Protein AF-A0A9D5NE82-F1 (afdb_monomer_lite)

Radius of gyration: 30.6 Å; chains: 1; bounding box: 39×44×105 Å

pLDDT: mean 85.73, std 15.44, range [47.25, 98.5]

Structure (mmCIF, N/CA/C/O backbone):
data_AF-A0A9D5NE82-F1
#
_entry.id   AF-A0A9D5NE82-F1
#
loop_
_atom_site.group_PDB
_atom_site.id
_atom_site.type_symbol
_atom_site.label_atom_id
_atom_site.label_alt_id
_atom_site.label_comp_id
_atom_site.label_asym_id
_atom_site.label_entity_id
_atom_site.label_seq_id
_atom_site.pdbx_PDB_ins_code
_atom_site.Cartn_x
_atom_site.Cartn_y
_atom_site.Cartn_z
_atom_site.occupancy
_atom_site.B_iso_or_equiv
_atom_site.auth_seq_id
_atom_site.auth_comp_id
_atom_site.auth_asym_id
_atom_site.auth_atom_id
_atom_site.pdbx_PDB_model_num
ATOM 1 N N . MET A 1 1 ? -6.119 -5.012 23.656 1.00 67.31 1 MET A N 1
ATOM 2 C CA . MET A 1 1 ? -5.524 -5.243 22.333 1.00 67.31 1 MET A CA 1
ATOM 3 C C . MET A 1 1 ? -5.619 -6.711 21.982 1.00 67.31 1 MET A C 1
ATOM 5 O O . MET A 1 1 ? -4.803 -7.514 22.430 1.00 67.31 1 MET A O 1
ATOM 9 N N . VAL A 1 2 ? -6.641 -7.055 21.209 1.00 80.75 2 VAL A N 1
ATOM 10 C CA . VAL A 1 2 ? -6.741 -8.359 20.543 1.00 80.75 2 VAL A CA 1
ATOM 11 C C . VAL A 1 2 ? -6.006 -8.246 19.205 1.00 80.75 2 VAL A C 1
ATOM 13 O O . VAL A 1 2 ? -6.242 -7.269 18.494 1.00 80.75 2 VAL A O 1
ATOM 16 N N . PRO A 1 3 ? -5.098 -9.174 18.853 1.00 87.19 3 PRO A N 1
ATOM 17 C CA . PRO A 1 3 ? -4.390 -9.108 17.580 1.00 87.19 3 PRO A CA 1
ATOM 18 C C . PRO A 1 3 ? -5.360 -9.279 16.408 1.00 87.19 3 PRO A C 1
ATOM 20 O O . PRO A 1 3 ? -6.293 -10.081 16.473 1.00 87.19 3 PRO A O 1
ATOM 23 N N . LEU A 1 4 ? -5.107 -8.545 15.326 1.00 93.12 4 LEU A N 1
ATOM 24 C CA . LEU A 1 4 ? -5.832 -8.724 14.074 1.00 93.12 4 LEU A CA 1
ATOM 25 C C . LEU A 1 4 ? -5.490 -10.090 13.471 1.00 93.12 4 LEU A C 1
ATOM 27 O O . LEU A 1 4 ? -4.335 -10.527 13.496 1.00 93.12 4 LEU A O 1
ATOM 31 N N . LEU A 1 5 ? -6.503 -10.771 12.943 1.00 95.38 5 LEU A N 1
ATOM 32 C CA . LEU A 1 5 ? -6.334 -12.062 12.292 1.00 95.38 5 LEU A CA 1
ATOM 33 C C . LEU A 1 5 ? -5.767 -11.868 10.887 1.00 95.38 5 LEU A C 1
ATOM 35 O O . LEU A 1 5 ? -6.078 -10.903 10.190 1.00 95.38 5 LEU A O 1
ATOM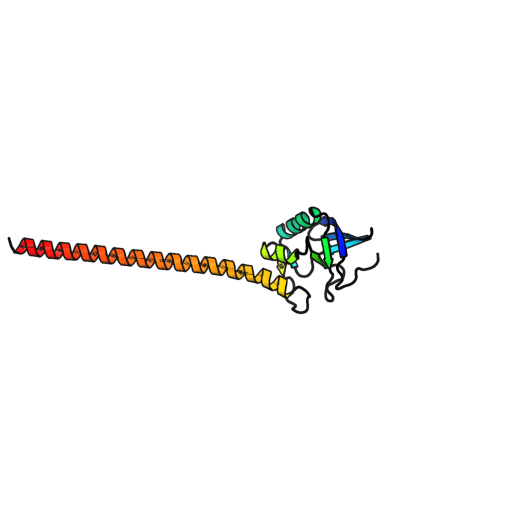 39 N N . LYS A 1 6 ? -4.943 -12.824 10.468 1.00 96.31 6 LYS A N 1
ATOM 40 C CA . LYS A 1 6 ? -4.400 -12.860 9.111 1.00 96.31 6 LYS A CA 1
ATOM 41 C C . LYS A 1 6 ? -5.483 -13.267 8.107 1.00 96.31 6 LYS A C 1
ATOM 43 O O . LYS A 1 6 ? -6.429 -13.963 8.478 1.00 96.31 6 LYS A O 1
ATOM 48 N N . ASN A 1 7 ? -5.345 -12.829 6.856 1.00 94.75 7 ASN A N 1
ATOM 49 C CA . ASN A 1 7 ? -6.306 -13.025 5.760 1.00 94.75 7 ASN A CA 1
ATOM 50 C C . ASN A 1 7 ? -7.742 -12.632 6.128 1.00 94.75 7 ASN A C 1
ATOM 52 O O . ASN A 1 7 ? -8.714 -13.278 5.742 1.00 94.75 7 ASN A O 1
ATOM 56 N N . THR A 1 8 ? -7.871 -11.593 6.945 1.00 96.50 8 THR A N 1
ATOM 57 C CA . THR A 1 8 ? -9.153 -11.013 7.323 1.00 96.50 8 THR A CA 1
ATOM 58 C C . THR A 1 8 ? -9.068 -9.519 7.074 1.00 96.50 8 THR A C 1
ATOM 60 O O . THR A 1 8 ? -8.107 -8.871 7.494 1.00 96.50 8 THR A O 1
ATOM 63 N N . LYS A 1 9 ? -10.077 -8.980 6.389 1.00 97.00 9 LYS A N 1
ATOM 64 C CA . LYS A 1 9 ? -10.208 -7.544 6.167 1.00 97.00 9 LYS A CA 1
ATOM 65 C C . LYS A 1 9 ? -10.866 -6.874 7.365 1.00 97.00 9 LYS A C 1
ATOM 67 O O . LYS A 1 9 ? -11.891 -7.341 7.862 1.00 97.00 9 LYS A O 1
ATOM 72 N N . TYR A 1 10 ? -10.297 -5.753 7.786 1.00 97.25 10 TYR A N 1
ATOM 73 C CA . TYR A 1 10 ? -10.835 -4.910 8.847 1.00 97.25 10 TYR A CA 1
ATOM 74 C C . TYR A 1 10 ? -11.063 -3.499 8.326 1.00 97.25 10 TYR A C 1
ATOM 76 O O . TYR A 1 10 ? -10.132 -2.874 7.826 1.00 97.25 10 TYR A O 1
ATOM 84 N N . THR A 1 11 ? -12.281 -2.986 8.481 1.00 97.62 11 THR A N 1
ATOM 85 C CA . THR A 1 11 ? -12.645 -1.622 8.080 1.00 97.62 11 THR A CA 1
ATOM 86 C C . THR A 1 11 ? -12.480 -0.656 9.247 1.00 97.62 11 THR A C 1
ATOM 88 O O . THR A 1 11 ? -13.008 -0.895 10.331 1.00 97.62 11 THR A O 1
ATOM 91 N N . GLY A 1 12 ? -11.788 0.457 9.036 1.00 96.75 12 GLY A N 1
ATOM 92 C CA . GLY A 1 12 ? -11.533 1.449 10.079 1.00 96.75 12 GLY A CA 1
ATOM 93 C C . GLY A 1 12 ? -10.951 2.737 9.516 1.00 96.75 12 GLY A C 1
ATOM 94 O O . GLY A 1 12 ? -11.135 3.040 8.338 1.00 96.75 12 GLY A O 1
ATOM 95 N N . ILE A 1 13 ? -10.257 3.503 10.355 1.00 97.38 13 ILE A N 1
ATOM 96 C CA . ILE A 1 13 ? -9.705 4.815 9.985 1.00 97.38 13 ILE A CA 1
ATOM 97 C C . ILE A 1 13 ? -8.226 4.918 10.340 1.00 97.38 13 ILE A C 1
ATOM 99 O O . ILE A 1 13 ? -7.771 4.279 11.288 1.00 97.38 13 ILE A O 1
ATOM 103 N N . VAL A 1 14 ? -7.480 5.751 9.617 1.00 97.19 14 VAL A N 1
ATOM 104 C CA . VAL A 1 14 ? -6.113 6.120 10.007 1.00 97.19 14 VAL A CA 1
ATOM 105 C C . VAL A 1 14 ? -6.171 7.413 10.805 1.00 97.19 14 VAL A C 1
ATOM 107 O O . VAL A 1 14 ? -6.689 8.419 10.331 1.00 97.19 14 VAL A O 1
ATOM 110 N N . THR A 1 15 ? -5.663 7.385 12.034 1.00 96.25 15 THR A N 1
ATOM 111 C CA . THR A 1 15 ? -5.684 8.548 12.939 1.00 96.25 15 THR A CA 1
ATOM 112 C C . THR A 1 15 ? -4.347 9.266 13.022 1.00 96.25 15 THR A C 1
ATOM 114 O O . THR A 1 15 ? -4.292 10.431 13.415 1.00 96.25 15 THR A O 1
ATOM 117 N N . HIS A 1 16 ? -3.264 8.584 12.657 1.00 96.12 16 HIS A N 1
ATOM 118 C CA . HIS A 1 16 ? -1.925 9.145 12.682 1.00 96.12 16 HIS A CA 1
ATOM 119 C C . HIS A 1 16 ? -1.077 8.587 11.543 1.00 96.12 16 HIS A C 1
ATOM 121 O O . HIS A 1 16 ? -1.173 7.401 11.216 1.00 96.12 16 HIS A O 1
ATOM 127 N N . CYS A 1 17 ? -0.220 9.442 10.988 1.00 94.38 17 CYS A N 1
ATOM 128 C CA . CYS A 1 17 ? 0.771 9.082 9.985 1.00 94.38 17 CYS A CA 1
ATOM 129 C C . CYS A 1 17 ? 2.094 9.794 10.267 1.00 94.38 17 CYS A C 1
ATOM 131 O O . CYS A 1 17 ? 2.108 11.015 10.427 1.00 94.38 17 CYS A O 1
ATOM 133 N N . SER A 1 18 ? 3.192 9.040 10.303 1.00 89.50 18 SER A N 1
ATOM 134 C CA . SER A 1 18 ? 4.548 9.577 10.425 1.00 89.50 18 SER A CA 1
ATOM 135 C C . SER A 1 18 ? 5.547 8.653 9.733 1.00 89.50 18 SER A C 1
ATOM 137 O O . SER A 1 18 ? 5.615 7.470 10.054 1.00 89.50 18 SER A O 1
ATOM 139 N N . GLU A 1 19 ? 6.314 9.188 8.781 1.00 85.50 19 GLU A N 1
ATOM 140 C CA . GLU A 1 19 ? 7.439 8.498 8.120 1.00 85.50 19 GLU A CA 1
ATOM 141 C C . GLU A 1 19 ? 7.118 7.074 7.605 1.00 85.50 19 GLU A C 1
ATOM 143 O O . GLU A 1 19 ? 7.908 6.143 7.744 1.00 85.50 19 GLU A O 1
ATOM 148 N N . GLY A 1 20 ? 5.934 6.874 7.013 1.00 81.94 20 GLY A N 1
ATOM 149 C CA . GLY A 1 20 ? 5.517 5.563 6.485 1.00 81.94 20 GLY A CA 1
ATOM 150 C C . GLY A 1 20 ? 5.059 4.555 7.549 1.00 81.94 20 GLY A C 1
ATOM 151 O O . GLY A 1 20 ? 4.832 3.386 7.225 1.00 81.94 20 GLY A O 1
ATOM 152 N N . SER A 1 21 ? 4.903 5.008 8.795 1.00 92.19 21 SER A N 1
ATOM 153 C CA . SER A 1 21 ? 4.202 4.317 9.877 1.00 92.19 21 SER A CA 1
ATOM 154 C C . SER A 1 21 ? 2.839 4.959 10.123 1.00 92.19 21 SER A C 1
ATOM 156 O O . SER A 1 21 ? 2.694 6.184 10.104 1.00 92.19 21 SER A O 1
ATOM 158 N N . PHE A 1 22 ? 1.838 4.128 10.387 1.00 96.31 22 PHE A N 1
ATOM 159 C CA . PHE A 1 22 ? 0.440 4.531 10.483 1.00 96.31 22 PHE A CA 1
ATOM 160 C C . PHE A 1 22 ? -0.194 3.973 11.754 1.00 96.31 22 PHE A C 1
ATOM 162 O O . PHE A 1 22 ? 0.247 2.953 12.284 1.00 96.31 22 PHE A O 1
ATOM 169 N N . VAL A 1 23 ? -1.263 4.613 12.224 1.00 97.12 23 VAL A N 1
ATOM 170 C CA . VAL A 1 23 ? -2.102 4.089 13.309 1.00 97.12 23 VAL A CA 1
ATOM 171 C C . VAL A 1 23 ? -3.513 3.878 12.786 1.00 97.12 23 VAL A C 1
ATOM 173 O O . VAL A 1 23 ? -4.220 4.837 12.481 1.00 97.12 23 VAL A O 1
ATOM 176 N N . PHE A 1 24 ? -3.913 2.614 12.692 1.00 97.12 24 PHE A N 1
ATOM 177 C CA . PHE A 1 24 ? -5.259 2.195 12.326 1.00 97.12 24 PHE A CA 1
ATOM 178 C C . PHE A 1 24 ? -6.139 2.094 13.570 1.00 97.12 24 PHE A C 1
ATOM 180 O O . PHE A 1 24 ? -5.738 1.483 14.557 1.00 97.12 24 PHE A O 1
ATOM 187 N N . GLN A 1 25 ? -7.339 2.662 13.532 1.00 96.75 25 GLN A N 1
ATOM 188 C CA . GLN A 1 25 ? -8.329 2.537 14.594 1.00 96.75 25 GLN A CA 1
ATOM 189 C C . GLN A 1 25 ? -9.503 1.671 14.135 1.00 96.75 25 GLN A C 1
ATOM 191 O O . GLN A 1 25 ? -10.168 1.976 13.142 1.00 96.75 25 GLN A O 1
ATOM 196 N N . TYR A 1 26 ? -9.787 0.630 14.916 1.00 95.44 26 TYR A N 1
ATOM 197 C CA . TYR A 1 26 ? -10.887 -0.310 14.716 1.00 95.44 26 TYR A CA 1
ATOM 198 C C . TYR A 1 26 ? -11.468 -0.718 16.071 1.00 95.44 26 TYR A C 1
ATOM 200 O O . TYR A 1 26 ? -10.722 -1.022 16.996 1.00 95.44 26 TYR A O 1
ATOM 208 N N . ASN A 1 27 ? -12.798 -0.702 16.213 1.00 92.69 27 ASN A N 1
ATOM 209 C CA . ASN A 1 27 ? -13.496 -1.032 17.467 1.00 92.69 27 ASN A CA 1
ATOM 210 C C . ASN A 1 27 ? -12.942 -0.313 18.719 1.00 92.69 27 ASN A C 1
ATOM 212 O O . ASN A 1 27 ? -12.856 -0.904 19.792 1.00 92.69 27 ASN A O 1
ATOM 216 N N . ASN A 1 28 ? -12.570 0.967 18.589 1.00 90.81 28 ASN A N 1
ATOM 217 C CA . ASN A 1 28 ? -11.923 1.776 19.639 1.00 90.81 28 ASN A CA 1
ATOM 218 C C . ASN A 1 28 ? -10.556 1.256 20.132 1.00 90.81 28 ASN A C 1
ATOM 220 O O . ASN A 1 28 ? -10.020 1.793 21.100 1.00 90.81 28 ASN A O 1
ATOM 224 N N . GLU A 1 29 ? -9.963 0.267 19.462 1.00 94.75 29 GLU A N 1
ATOM 225 C CA . GLU A 1 29 ? -8.565 -0.125 19.636 1.00 94.75 29 GLU A CA 1
ATOM 226 C C . GLU A 1 29 ? -7.703 0.492 18.524 1.00 94.75 29 GLU A C 1
ATOM 228 O O . GLU A 1 29 ? -8.179 0.761 17.417 1.00 94.75 29 GLU A O 1
ATOM 233 N N . THR A 1 30 ? -6.427 0.738 18.827 1.00 95.62 30 THR A N 1
ATOM 234 C CA . THR A 1 30 ? -5.449 1.283 17.881 1.00 95.62 30 THR A CA 1
ATOM 235 C C . THR A 1 30 ? -4.370 0.257 17.555 1.00 95.62 30 THR A C 1
ATOM 237 O O . THR A 1 30 ? -3.883 -0.469 18.422 1.00 95.62 30 THR A O 1
ATOM 240 N N . TYR A 1 31 ? -3.983 0.218 16.284 1.00 96.25 31 TYR A N 1
ATOM 241 C CA . TYR A 1 31 ? -3.059 -0.752 15.718 1.00 96.25 31 TYR A CA 1
ATOM 242 C C . TYR A 1 31 ? -1.998 -0.011 14.903 1.00 96.25 31 TYR A C 1
ATOM 244 O O . TYR A 1 31 ? -2.318 0.538 13.845 1.00 96.25 31 TYR A O 1
ATOM 252 N N . PRO A 1 32 ? -0.743 0.052 15.376 1.00 95.94 32 PRO A N 1
ATOM 253 C CA . PRO A 1 32 ? 0.340 0.574 14.562 1.00 95.94 32 PRO A CA 1
ATOM 254 C C . PRO A 1 32 ? 0.632 -0.397 13.415 1.00 95.94 32 PRO A C 1
ATOM 256 O O . PRO A 1 32 ? 0.737 -1.606 13.638 1.00 95.94 32 PRO A O 1
ATOM 259 N N . PHE A 1 33 ? 0.785 0.122 12.201 1.00 96.56 33 PHE A N 1
ATOM 260 C CA . PHE A 1 33 ? 1.117 -0.691 11.036 1.00 96.56 33 PHE A CA 1
ATOM 261 C C . PHE A 1 33 ? 1.984 0.061 10.017 1.00 96.56 33 PHE A C 1
ATOM 263 O O . PHE A 1 33 ? 2.076 1.289 10.033 1.00 96.56 33 PHE A O 1
ATOM 270 N N . THR A 1 34 ? 2.604 -0.688 9.111 1.00 97.12 34 THR A N 1
ATOM 271 C CA . THR A 1 34 ? 3.255 -0.196 7.887 1.00 97.12 34 THR A CA 1
ATOM 272 C C . THR A 1 34 ? 2.689 -0.938 6.671 1.00 97.12 34 THR A C 1
ATOM 274 O O . THR A 1 34 ? 2.057 -1.989 6.813 1.00 97.12 34 THR A O 1
ATOM 277 N N . LEU A 1 35 ? 2.873 -0.404 5.458 1.00 97.62 35 LEU A N 1
ATOM 278 C CA . LEU A 1 35 ? 2.428 -1.112 4.254 1.00 97.62 35 LEU A CA 1
ATOM 279 C C . LEU A 1 35 ? 3.349 -2.294 3.955 1.00 97.62 35 LEU A C 1
ATOM 281 O O . LEU A 1 35 ? 4.566 -2.143 3.825 1.00 97.62 35 LEU A O 1
ATOM 285 N N . PHE A 1 36 ? 2.744 -3.470 3.811 1.00 98.06 36 PHE A N 1
ATOM 286 C CA . PHE A 1 36 ? 3.462 -4.707 3.549 1.00 98.06 36 PHE A CA 1
ATOM 287 C C . PHE A 1 36 ? 4.052 -4.745 2.136 1.00 98.06 36 PHE A C 1
ATOM 289 O O . PHE A 1 36 ? 3.452 -4.273 1.168 1.00 98.06 36 PHE A O 1
ATOM 296 N N . ASN A 1 37 ? 5.228 -5.367 2.047 1.00 96.94 37 ASN A N 1
ATOM 297 C CA . ASN A 1 37 ? 5.952 -5.722 0.827 1.00 96.94 37 ASN A CA 1
ATOM 298 C C . ASN A 1 37 ? 6.267 -4.582 -0.163 1.00 96.94 37 ASN A C 1
ATOM 300 O O . ASN A 1 37 ? 6.484 -4.833 -1.352 1.00 96.94 37 ASN A O 1
ATOM 304 N N . ILE A 1 38 ? 6.377 -3.341 0.310 1.00 96.75 38 ILE A N 1
ATOM 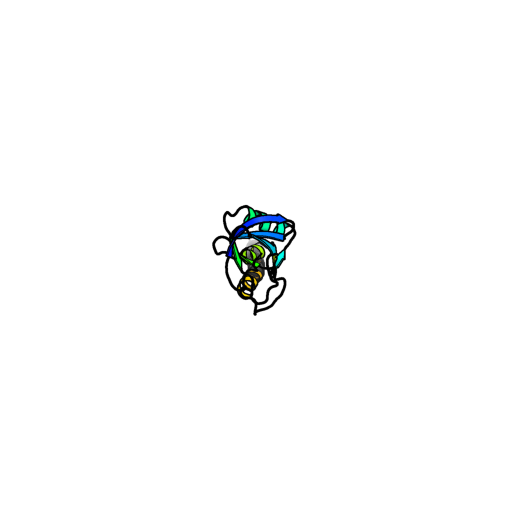305 C CA . ILE A 1 38 ? 6.850 -2.225 -0.516 1.00 96.75 38 ILE A CA 1
ATOM 306 C C . ILE A 1 38 ? 7.975 -1.433 0.153 1.00 96.75 38 ILE A C 1
ATOM 308 O O . ILE A 1 38 ? 8.148 -1.449 1.370 1.00 96.75 38 ILE A O 1
ATOM 312 N N . LEU A 1 39 ? 8.767 -0.755 -0.673 1.00 95.31 39 LEU A N 1
ATOM 313 C CA . LEU A 1 39 ? 9.738 0.258 -0.275 1.00 95.31 39 LEU A CA 1
ATOM 314 C C . LEU A 1 39 ? 9.326 1.585 -0.900 1.00 95.31 39 LEU A C 1
ATOM 316 O O . LEU A 1 39 ? 9.244 1.681 -2.125 1.00 95.31 39 LEU A O 1
ATOM 320 N N . TYR A 1 40 ? 9.093 2.591 -0.064 1.00 91.69 40 TYR A N 1
ATOM 321 C CA . TYR A 1 40 ? 8.717 3.928 -0.511 1.00 91.69 40 TYR A CA 1
ATOM 322 C C . TYR A 1 40 ? 9.920 4.757 -0.942 1.00 91.69 40 TYR A C 1
ATOM 324 O O . TYR A 1 40 ? 11.034 4.585 -0.438 1.00 91.69 40 TYR A O 1
ATOM 332 N N . THR A 1 41 ? 9.659 5.736 -1.800 1.00 92.88 41 THR A N 1
ATOM 333 C CA . THR A 1 41 ? 10.454 6.964 -1.845 1.00 92.88 41 THR A CA 1
ATOM 334 C C . THR A 1 41 ? 10.032 7.898 -0.704 1.00 92.88 41 THR A C 1
ATOM 336 O O . THR A 1 41 ? 9.008 7.685 -0.054 1.00 92.88 41 THR A O 1
ATOM 339 N N . GLN A 1 42 ? 10.804 8.956 -0.448 1.00 89.62 42 GLN A N 1
ATOM 340 C CA . GLN A 1 42 ? 10.417 9.956 0.552 1.00 89.62 42 GLN A CA 1
ATOM 341 C C . GLN A 1 42 ? 9.073 10.616 0.200 1.00 89.62 42 GLN A C 1
ATOM 343 O O . GLN A 1 42 ? 8.198 10.723 1.055 1.00 89.62 42 GLN A O 1
ATOM 348 N N . GLU A 1 43 ? 8.881 10.972 -1.072 1.00 92.94 43 GLU A N 1
ATOM 349 C CA . GLU A 1 43 ? 7.609 11.490 -1.592 1.00 92.94 43 GLU A CA 1
ATOM 350 C C . GLU A 1 43 ? 6.481 10.461 -1.464 1.00 92.94 43 GLU A C 1
ATOM 352 O O . GLU A 1 43 ? 5.367 10.812 -1.087 1.00 92.94 43 GLU A O 1
ATOM 357 N N . GLY A 1 44 ? 6.772 9.177 -1.689 1.00 94.88 44 GLY A N 1
ATOM 358 C CA . GLY A 1 44 ? 5.775 8.120 -1.574 1.00 94.88 44 GLY A CA 1
ATOM 359 C C . GLY A 1 44 ? 5.240 7.915 -0.160 1.00 94.88 44 GLY A C 1
ATOM 360 O O . GLY A 1 44 ? 4.062 7.604 0.006 1.00 94.88 44 GLY A O 1
ATOM 361 N N . ALA A 1 45 ? 6.062 8.143 0.868 1.00 94.62 45 ALA A N 1
ATOM 362 C CA . ALA A 1 45 ? 5.586 8.142 2.250 1.00 94.62 45 ALA A CA 1
ATOM 363 C C . ALA A 1 45 ? 4.621 9.313 2.515 1.00 94.62 45 ALA A C 1
ATOM 365 O O . ALA A 1 45 ? 3.589 9.129 3.163 1.00 94.62 45 ALA A O 1
ATOM 366 N N . THR A 1 46 ? 4.921 10.503 1.980 1.00 95.12 46 THR A N 1
ATOM 367 C CA . THR A 1 46 ? 4.031 11.671 2.059 1.00 95.12 46 THR A CA 1
ATOM 368 C C . THR A 1 46 ? 2.718 11.426 1.320 1.00 95.12 46 THR A C 1
ATOM 370 O O . THR A 1 46 ? 1.653 11.727 1.859 1.00 95.12 46 THR A O 1
ATOM 373 N N . GLU A 1 47 ? 2.775 10.824 0.133 1.00 95.94 47 GLU A N 1
ATOM 374 C CA . GLU A 1 47 ? 1.593 10.509 -0.667 1.00 95.94 47 GLU A CA 1
ATOM 375 C C . GLU A 1 47 ? 0.697 9.473 0.025 1.00 95.94 47 GLU A C 1
ATOM 377 O O . GLU A 1 47 ? -0.516 9.667 0.140 1.00 95.94 47 GLU A O 1
ATOM 382 N N . ALA A 1 48 ? 1.289 8.416 0.589 1.00 96.69 48 ALA A N 1
ATOM 383 C CA . ALA A 1 48 ? 0.558 7.439 1.390 1.00 96.69 48 ALA A CA 1
ATOM 384 C C . ALA A 1 48 ? -0.132 8.099 2.597 1.00 96.69 48 ALA A C 1
ATOM 386 O O . ALA A 1 48 ? -1.317 7.851 2.830 1.00 96.69 48 ALA A O 1
ATOM 387 N N . CYS A 1 49 ? 0.564 8.980 3.332 1.00 95.69 49 CYS A N 1
ATOM 388 C CA . CYS A 1 49 ? -0.050 9.745 4.422 1.00 95.69 49 CYS A CA 1
ATOM 389 C C . CYS A 1 49 ? -1.230 10.592 3.931 1.00 95.69 49 CYS A C 1
ATOM 391 O O . CYS A 1 49 ? -2.290 10.567 4.553 1.00 95.69 49 CYS A O 1
ATOM 393 N N . SER A 1 50 ? -1.055 11.328 2.831 1.00 95.19 50 SER A N 1
ATOM 394 C CA . SER A 1 50 ? -2.082 12.205 2.258 1.00 95.19 50 SER A CA 1
ATOM 395 C C . SER A 1 50 ? -3.365 11.431 1.941 1.00 95.19 50 SER A C 1
ATOM 397 O O . SER A 1 50 ? -4.449 11.799 2.400 1.00 95.19 50 SER A O 1
ATOM 399 N N . ARG A 1 51 ? -3.245 10.294 1.244 1.00 95.94 51 ARG A N 1
ATOM 400 C CA . ARG A 1 51 ? -4.392 9.454 0.866 1.00 95.94 51 ARG A CA 1
ATOM 401 C C . ARG A 1 51 ? -5.081 8.828 2.069 1.00 95.94 51 ARG A C 1
ATOM 403 O O . ARG A 1 51 ? -6.308 8.845 2.151 1.00 95.94 51 ARG A O 1
ATOM 410 N N . LEU A 1 52 ? -4.305 8.292 3.007 1.00 96.62 52 LEU A N 1
ATOM 411 C CA . LEU A 1 52 ? -4.847 7.594 4.170 1.00 96.62 52 LEU A CA 1
ATOM 412 C C . LEU A 1 52 ? -5.513 8.545 5.166 1.00 96.62 52 LEU A C 1
ATOM 414 O O . LEU A 1 52 ? -6.601 8.244 5.646 1.00 96.62 52 LEU A O 1
ATOM 418 N N . MET A 1 53 ? -4.913 9.709 5.425 1.00 95.12 53 MET A N 1
ATOM 419 C CA . MET A 1 53 ? -5.499 10.733 6.299 1.00 95.12 53 MET A CA 1
ATOM 420 C C . MET A 1 53 ? -6.673 11.469 5.635 1.00 95.12 53 MET A C 1
ATOM 422 O O . MET A 1 53 ? -7.561 11.958 6.328 1.00 95.12 53 MET A O 1
ATOM 426 N N . GLY A 1 54 ? -6.692 11.556 4.300 1.00 93.19 54 GLY A N 1
ATOM 427 C CA . GLY A 1 54 ? -7.770 12.179 3.526 1.00 93.19 54 GLY A CA 1
ATOM 428 C C . GLY A 1 54 ? -8.995 11.286 3.297 1.00 93.19 54 GLY A C 1
ATOM 429 O O . GLY A 1 54 ? -10.005 11.759 2.773 1.00 93.19 54 GLY A O 1
ATOM 430 N N . THR A 1 55 ? -8.931 10.007 3.677 1.00 93.38 55 THR A N 1
ATOM 431 C CA . THR A 1 55 ? -10.011 9.038 3.456 1.00 93.38 55 THR A CA 1
ATOM 432 C C . THR A 1 55 ? -10.776 8.768 4.750 1.00 93.38 55 THR A C 1
ATOM 434 O O . THR A 1 55 ? -10.190 8.492 5.790 1.00 93.38 55 THR A O 1
ATOM 437 N N . SER A 1 56 ? -12.111 8.793 4.684 1.00 91.69 56 SER A N 1
ATOM 438 C CA . SER A 1 56 ? -12.971 8.559 5.852 1.00 91.69 56 SER A CA 1
ATOM 439 C C . SER A 1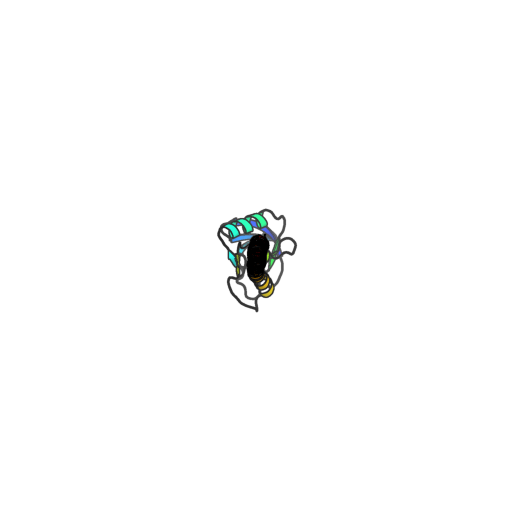 56 ? -12.949 7.123 6.368 1.00 91.69 56 SER A C 1
ATOM 441 O O . SER A 1 56 ? -13.221 6.918 7.543 1.00 91.69 56 SER A O 1
ATOM 443 N N . THR A 1 57 ? -12.679 6.139 5.508 1.00 95.88 57 THR A N 1
ATOM 444 C CA . THR A 1 57 ? -12.588 4.717 5.862 1.00 95.88 57 THR A CA 1
ATOM 445 C C . THR A 1 57 ? -11.620 3.988 4.941 1.00 95.88 57 THR A C 1
ATOM 447 O O . THR A 1 57 ? -11.668 4.170 3.725 1.00 95.88 57 THR A O 1
ATOM 450 N N . ILE A 1 58 ? -10.815 3.101 5.509 1.00 97.81 58 ILE A N 1
ATOM 451 C CA . ILE A 1 58 ? -9.931 2.190 4.783 1.00 97.81 58 ILE A CA 1
ATOM 452 C C . ILE A 1 58 ? -10.208 0.752 5.212 1.00 97.81 58 ILE A C 1
ATOM 454 O O . ILE A 1 58 ? -10.788 0.523 6.278 1.00 97.81 58 ILE A O 1
ATOM 458 N N . GLU A 1 59 ? -9.741 -0.209 4.424 1.00 98.31 59 GLU A N 1
ATOM 459 C CA . GLU A 1 59 ? -9.618 -1.593 4.874 1.00 98.31 59 GLU A CA 1
ATOM 460 C C . GLU A 1 59 ? -8.152 -1.979 4.999 1.00 98.31 59 GLU A C 1
ATOM 462 O O . GLU A 1 59 ? -7.335 -1.588 4.165 1.00 98.31 59 GLU A O 1
ATOM 467 N N . ILE A 1 60 ? -7.823 -2.776 6.012 1.00 98.06 60 ILE A N 1
ATOM 468 C CA . ILE A 1 60 ? -6.505 -3.398 6.131 1.00 98.06 60 ILE A CA 1
ATOM 469 C C . ILE A 1 60 ? -6.623 -4.918 6.156 1.00 98.06 60 ILE A C 1
ATOM 471 O O . ILE A 1 60 ? -7.585 -5.464 6.698 1.00 98.06 60 ILE A O 1
ATOM 475 N N . GLU A 1 61 ? -5.626 -5.593 5.598 1.00 98.31 61 GLU A N 1
ATOM 476 C CA . GLU A 1 61 ? -5.503 -7.049 5.597 1.00 98.31 61 GLU A CA 1
ATOM 477 C C . GLU A 1 61 ? -4.049 -7.446 5.865 1.00 98.31 61 GLU A C 1
ATOM 479 O O . GLU A 1 61 ? -3.130 -6.962 5.206 1.00 98.31 61 GLU A O 1
ATOM 484 N N . ILE A 1 62 ? -3.827 -8.339 6.828 1.00 97.94 62 ILE A N 1
ATOM 485 C CA . ILE A 1 62 ? -2.494 -8.879 7.123 1.00 97.94 62 ILE A CA 1
ATOM 486 C C . ILE A 1 62 ? -2.355 -10.222 6.414 1.00 97.94 62 ILE A C 1
ATOM 488 O O . ILE A 1 62 ? -3.122 -11.143 6.686 1.00 97.94 62 ILE A O 1
ATOM 492 N N . ASP A 1 63 ? -1.356 -10.351 5.547 1.00 97.69 63 ASP A N 1
ATOM 493 C CA . ASP A 1 63 ? -1.065 -11.601 4.840 1.00 97.69 63 ASP A CA 1
ATOM 494 C C . ASP A 1 63 ? -0.685 -12.740 5.809 1.00 97.69 63 ASP A C 1
ATOM 496 O O . ASP A 1 63 ? -0.052 -12.508 6.848 1.00 97.69 63 ASP A O 1
ATOM 500 N N . LEU A 1 64 ? -0.997 -13.993 5.454 1.00 96.38 64 LEU A N 1
ATOM 501 C CA . LEU A 1 64 ? -0.561 -15.189 6.196 1.00 96.38 64 LEU A CA 1
ATOM 502 C C . LEU A 1 64 ? 0.938 -15.185 6.507 1.00 96.38 64 LEU A C 1
ATOM 504 O O . LEU A 1 64 ? 1.342 -15.546 7.618 1.00 96.38 64 LEU A O 1
ATOM 508 N N . LEU A 1 65 ? 1.757 -14.754 5.555 1.00 95.81 65 LEU A N 1
ATOM 509 C CA . LEU A 1 65 ? 3.213 -14.775 5.626 1.00 95.81 65 LEU A CA 1
ATOM 510 C C . LEU A 1 65 ? 3.813 -13.431 6.075 1.00 95.81 65 LEU A C 1
ATOM 512 O O . LEU A 1 65 ? 5.030 -13.342 6.246 1.00 95.81 65 LEU A O 1
ATOM 516 N N . ALA A 1 66 ? 2.991 -12.402 6.308 1.00 94.25 66 ALA A N 1
ATOM 517 C CA . ALA A 1 66 ? 3.450 -11.099 6.784 1.00 94.25 66 ALA A CA 1
ATOM 518 C C . ALA A 1 66 ? 3.718 -11.075 8.304 1.00 94.25 66 ALA A C 1
ATOM 520 O O . ALA A 1 66 ? 3.106 -11.834 9.076 1.00 94.25 66 ALA A O 1
ATOM 521 N N . PRO A 1 67 ? 4.596 -10.172 8.776 1.00 94.00 67 PRO A N 1
ATOM 522 C CA . PRO A 1 67 ? 4.606 -9.733 10.169 1.00 94.00 67 PRO A CA 1
ATOM 523 C C . PRO A 1 67 ? 3.245 -9.148 10.584 1.00 94.00 67 PRO A C 1
ATOM 525 O O . PRO A 1 67 ? 2.534 -8.571 9.769 1.00 94.00 67 PRO A O 1
ATOM 528 N N . SER A 1 68 ? 2.879 -9.249 11.865 1.00 91.38 68 SER A N 1
ATOM 529 C CA . SER A 1 68 ? 1.557 -8.824 12.368 1.00 91.38 68 SER A CA 1
ATOM 530 C C . SER A 1 68 ? 1.290 -7.313 12.316 1.00 91.38 68 SER A C 1
ATOM 532 O O . SER A 1 68 ? 0.182 -6.881 12.610 1.00 91.38 68 SER A O 1
ATOM 534 N N . ASN A 1 69 ? 2.305 -6.508 12.016 1.00 93.44 69 ASN A N 1
ATOM 535 C CA . ASN A 1 69 ? 2.239 -5.052 11.911 1.00 93.44 69 ASN A CA 1
ATOM 536 C C . ASN A 1 69 ? 2.490 -4.550 10.479 1.00 93.44 69 ASN A C 1
ATOM 538 O O . ASN A 1 69 ? 2.621 -3.347 10.282 1.00 93.44 69 ASN A O 1
ATOM 542 N N . GLU A 1 70 ? 2.584 -5.438 9.489 1.00 97.00 70 GLU A N 1
ATOM 543 C CA . GLU A 1 70 ? 2.653 -5.048 8.081 1.00 97.00 70 GLU A CA 1
ATOM 544 C C . GLU A 1 70 ? 1.356 -5.485 7.389 1.00 97.00 70 GLU A C 1
ATOM 546 O O . GLU A 1 70 ? 0.962 -6.648 7.480 1.00 97.00 70 GLU A O 1
ATOM 551 N N . ALA A 1 71 ? 0.680 -4.560 6.707 1.00 97.94 71 ALA A N 1
ATOM 552 C CA . ALA A 1 71 ? -0.635 -4.811 6.121 1.00 97.94 71 ALA A CA 1
ATOM 553 C C . ALA A 1 71 ? -0.738 -4.363 4.659 1.00 97.94 71 ALA A C 1
ATOM 555 O O . ALA A 1 71 ? -0.127 -3.381 4.228 1.00 97.94 71 ALA A O 1
ATOM 556 N N . TYR A 1 72 ? -1.566 -5.067 3.899 1.00 98.50 72 TYR A N 1
ATOM 557 C CA . TYR A 1 72 ? -2.177 -4.557 2.681 1.00 98.50 72 TYR A CA 1
ATOM 558 C C . TYR A 1 72 ? -3.285 -3.576 3.035 1.00 98.50 72 TYR A C 1
ATOM 560 O O . TYR A 1 72 ? -4.018 -3.802 3.997 1.00 98.50 72 TYR A O 1
ATOM 568 N N . VAL A 1 73 ? -3.383 -2.476 2.288 1.00 98.38 73 VAL A N 1
ATOM 569 C CA . VAL A 1 73 ? -4.360 -1.423 2.573 1.00 98.38 73 VAL A CA 1
ATOM 570 C C . VAL A 1 73 ? -5.179 -1.108 1.341 1.00 98.38 73 VAL A C 1
ATOM 572 O O . VAL A 1 73 ? -4.632 -0.915 0.256 1.00 98.38 73 VAL A O 1
ATOM 575 N N . PHE A 1 74 ? -6.488 -1.013 1.541 1.00 98.50 74 PHE A N 1
ATOM 576 C CA . PHE A 1 74 ? -7.458 -0.733 0.500 1.00 98.50 74 PHE A CA 1
ATOM 577 C C . PHE A 1 74 ? -8.173 0.585 0.769 1.00 98.50 74 PHE A C 1
ATOM 579 O O . PHE A 1 74 ? -8.662 0.839 1.875 1.00 98.50 74 PHE A O 1
ATOM 586 N N . ILE A 1 75 ? -8.268 1.408 -0.269 1.00 97.50 75 ILE A N 1
ATOM 587 C CA . ILE A 1 75 ? -9.081 2.620 -0.301 1.00 97.50 75 ILE A CA 1
ATOM 588 C C . ILE A 1 75 ? -10.113 2.411 -1.403 1.00 97.50 75 ILE A C 1
ATOM 590 O O . ILE A 1 75 ? -9.745 2.345 -2.568 1.00 97.50 75 ILE A O 1
ATOM 594 N N . ARG A 1 76 ? -11.402 2.310 -1.047 1.00 94.62 76 ARG A N 1
ATOM 595 C CA . ARG A 1 76 ? -12.491 2.051 -2.016 1.00 94.62 76 ARG A CA 1
ATOM 596 C C . ARG A 1 76 ? -12.199 0.836 -2.913 1.00 94.62 76 ARG A C 1
ATOM 598 O O . ARG A 1 76 ? -12.256 0.940 -4.131 1.00 94.62 76 ARG A O 1
ATOM 605 N N . ASP A 1 77 ? -11.837 -0.284 -2.289 1.00 94.94 77 ASP A N 1
ATOM 606 C CA . ASP A 1 77 ? -11.458 -1.546 -2.946 1.00 94.94 77 ASP A CA 1
ATOM 607 C C . ASP A 1 77 ? -10.166 -1.511 -3.789 1.00 94.94 77 ASP A C 1
ATOM 609 O O . ASP A 1 77 ? -9.733 -2.550 -4.289 1.00 94.94 77 ASP A O 1
ATOM 613 N N . GLU A 1 7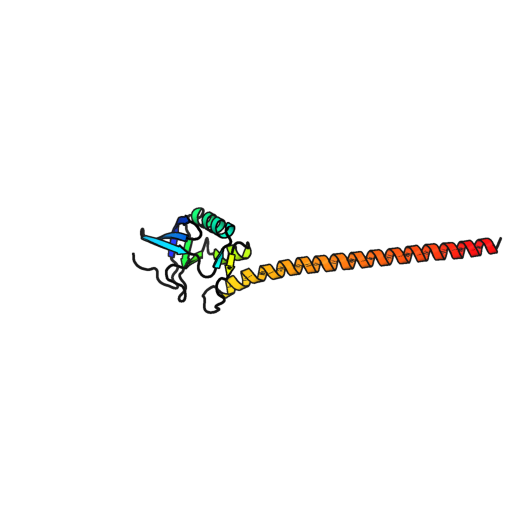8 ? -9.483 -0.368 -3.895 1.00 97.00 78 GLU A N 1
ATOM 614 C CA . GLU A 1 78 ? -8.199 -0.253 -4.589 1.00 97.00 78 GLU A CA 1
ATOM 615 C C . GLU A 1 78 ? -7.024 -0.487 -3.635 1.00 97.00 78 GLU A C 1
ATOM 617 O O . GLU A 1 78 ? -6.938 0.130 -2.570 1.00 97.00 78 GLU A O 1
ATOM 622 N N . LEU A 1 79 ? -6.093 -1.363 -4.028 1.00 98.25 79 LEU A N 1
ATOM 623 C CA . LEU A 1 79 ? -4.884 -1.664 -3.261 1.00 98.25 79 LEU A CA 1
ATOM 624 C C . LEU A 1 79 ? -3.909 -0.480 -3.323 1.00 98.25 79 LEU A C 1
ATOM 626 O O . LEU A 1 79 ? -3.256 -0.263 -4.344 1.00 98.25 79 LEU A O 1
ATOM 630 N N . LEU A 1 80 ? -3.737 0.235 -2.210 1.00 97.88 80 LEU A N 1
ATOM 631 C CA . LEU A 1 80 ? -2.896 1.435 -2.137 1.00 97.88 80 LEU A CA 1
ATOM 632 C C . LEU A 1 80 ? -1.459 1.164 -2.603 1.00 97.88 80 LEU A C 1
ATOM 634 O O . LEU A 1 80 ? -0.884 1.963 -3.337 1.00 97.88 80 LEU A O 1
ATOM 638 N N . GLN A 1 81 ? -0.879 0.024 -2.217 1.00 97.75 81 GLN A N 1
ATOM 639 C CA . GLN A 1 81 ? 0.461 -0.366 -2.658 1.00 97.75 81 GLN A CA 1
ATOM 640 C C . GLN A 1 81 ? 0.586 -0.462 -4.180 1.00 97.75 81 GLN A C 1
ATOM 642 O O . GLN A 1 81 ? 1.622 -0.091 -4.726 1.00 97.75 81 GLN A O 1
ATOM 647 N N . GLN A 1 82 ? -0.451 -0.943 -4.866 1.00 97.62 82 GLN A N 1
ATOM 648 C CA . GLN A 1 82 ? -0.458 -1.022 -6.322 1.00 97.62 82 GLN A CA 1
ATOM 649 C C . GLN A 1 82 ? -0.401 0.381 -6.927 1.00 97.62 82 GLN A C 1
ATOM 651 O O . GLN A 1 82 ? 0.432 0.634 -7.795 1.00 97.62 82 GLN A O 1
ATOM 656 N N . THR A 1 83 ? -1.244 1.290 -6.435 1.00 96.50 83 THR A N 1
ATOM 657 C CA . THR A 1 83 ? -1.305 2.678 -6.899 1.00 96.50 83 THR A CA 1
ATOM 658 C C . THR A 1 83 ? 0.026 3.394 -6.686 1.00 96.50 83 THR A C 1
ATOM 660 O O . THR A 1 83 ? 0.565 3.976 -7.621 1.00 96.50 83 THR A O 1
ATOM 663 N N . LEU A 1 84 ? 0.629 3.259 -5.499 1.00 97.12 84 LEU A N 1
ATOM 664 C CA . LEU A 1 84 ? 1.937 3.854 -5.204 1.00 97.12 84 LEU A CA 1
ATOM 665 C C . LEU A 1 84 ? 3.048 3.312 -6.116 1.00 97.12 84 LEU A C 1
ATOM 667 O O . LEU A 1 84 ? 3.955 4.055 -6.481 1.00 97.12 84 LEU A O 1
ATOM 671 N N . ILE A 1 85 ? 3.001 2.032 -6.498 1.00 96.56 85 ILE A N 1
ATOM 672 C CA . ILE A 1 85 ? 3.961 1.462 -7.455 1.00 96.56 85 ILE A CA 1
ATOM 673 C C . ILE A 1 85 ? 3.741 2.039 -8.857 1.00 96.56 85 ILE A C 1
ATOM 675 O O . ILE A 1 85 ? 4.704 2.451 -9.499 1.00 96.56 85 ILE A O 1
ATOM 679 N N . GLN A 1 86 ? 2.491 2.108 -9.323 1.00 95.12 86 GLN A N 1
ATOM 680 C CA . GLN A 1 86 ? 2.151 2.659 -10.642 1.00 95.12 86 GLN A CA 1
ATOM 681 C C . GLN A 1 86 ? 2.552 4.132 -10.775 1.00 95.12 86 GLN A C 1
ATOM 683 O O . GLN A 1 86 ? 2.993 4.563 -11.836 1.00 95.12 86 GLN A O 1
ATOM 688 N N . GLU A 1 87 ? 2.441 4.890 -9.687 1.00 94.62 87 GLU A N 1
ATOM 689 C CA . GLU A 1 87 ? 2.811 6.305 -9.608 1.00 94.62 87 GLU A CA 1
ATOM 690 C C . GLU A 1 87 ? 4.308 6.524 -9.306 1.00 94.62 87 GLU A C 1
ATOM 692 O O . GLU A 1 87 ? 4.739 7.655 -9.097 1.00 94.62 87 GLU A O 1
ATOM 697 N N . LYS A 1 88 ? 5.132 5.463 -9.291 1.00 93.94 88 LYS A N 1
ATOM 698 C CA . LYS A 1 88 ? 6.585 5.506 -9.005 1.00 93.94 88 LYS A CA 1
ATOM 699 C C . LYS A 1 88 ? 6.950 6.013 -7.604 1.00 93.94 88 LYS A C 1
ATOM 701 O O . LYS A 1 88 ? 8.094 6.380 -7.331 1.00 93.94 88 LYS A O 1
ATOM 706 N N . HIS A 1 89 ? 5.996 5.977 -6.685 1.00 96.25 89 HIS A N 1
ATOM 707 C CA . HIS A 1 89 ? 6.167 6.324 -5.279 1.00 96.25 89 HIS A CA 1
ATOM 708 C C . HIS A 1 89 ? 6.664 5.149 -4.427 1.00 96.25 89 HIS A C 1
ATOM 710 O O . HIS A 1 89 ? 7.157 5.350 -3.313 1.00 96.25 89 HIS A O 1
ATOM 716 N N . ALA A 1 90 ? 6.578 3.922 -4.942 1.00 96.62 90 ALA A N 1
ATOM 717 C CA . ALA A 1 90 ? 7.070 2.727 -4.272 1.00 96.62 90 ALA A CA 1
ATOM 718 C C . ALA A 1 90 ? 7.562 1.656 -5.259 1.00 96.62 90 ALA A C 1
ATOM 720 O O . ALA A 1 90 ? 7.301 1.711 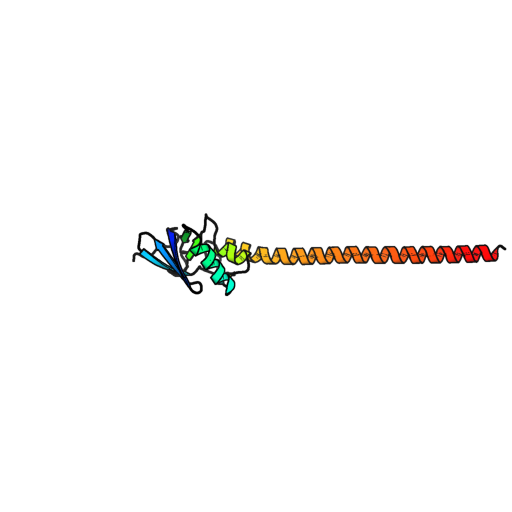-6.458 1.00 96.62 90 ALA A O 1
ATOM 721 N N . ARG A 1 91 ? 8.263 0.647 -4.738 1.00 96.31 91 ARG A N 1
ATOM 722 C CA . ARG A 1 91 ? 8.614 -0.593 -5.454 1.00 96.31 91 ARG A CA 1
ATOM 723 C C . ARG A 1 91 ? 8.424 -1.810 -4.560 1.00 96.31 91 ARG A C 1
ATOM 725 O O . ARG A 1 91 ? 8.448 -1.677 -3.336 1.00 96.31 91 ARG A O 1
ATOM 732 N N . ILE A 1 92 ? 8.309 -2.996 -5.153 1.00 96.75 92 ILE A N 1
ATOM 733 C CA . ILE A 1 92 ? 8.218 -4.251 -4.397 1.00 96.75 92 ILE A CA 1
ATOM 734 C C . ILE A 1 92 ? 9.488 -4.457 -3.557 1.00 96.75 92 ILE A C 1
ATOM 736 O O . ILE A 1 92 ? 10.607 -4.313 -4.056 1.00 96.75 92 ILE A O 1
ATOM 740 N N . LYS A 1 93 ? 9.314 -4.804 -2.275 1.00 96.06 93 LYS A N 1
ATOM 741 C CA . LYS A 1 93 ? 10.416 -5.061 -1.330 1.00 96.06 93 LYS A CA 1
ATOM 742 C C . LYS A 1 93 ? 10.993 -6.468 -1.491 1.00 96.06 93 LYS A C 1
ATOM 744 O O . LYS A 1 93 ? 12.208 -6.625 -1.557 1.00 96.06 93 LYS A O 1
ATOM 749 N N . ILE A 1 94 ? 10.129 -7.482 -1.531 1.00 95.62 94 ILE A N 1
ATOM 750 C CA . ILE A 1 94 ? 10.480 -8.903 -1.606 1.00 95.62 94 ILE A CA 1
ATOM 751 C C . ILE A 1 94 ? 9.692 -9.546 -2.748 1.00 95.62 94 ILE A C 1
ATOM 753 O O . ILE A 1 94 ? 8.464 -9.459 -2.822 1.00 95.62 94 ILE A O 1
ATOM 757 N N . ALA A 1 95 ? 10.414 -10.227 -3.635 1.00 94.94 95 ALA A N 1
ATOM 758 C CA . ALA A 1 95 ? 9.816 -11.044 -4.678 1.00 94.94 95 ALA A CA 1
ATOM 759 C C . ALA A 1 95 ? 9.426 -12.416 -4.111 1.00 94.94 95 ALA A C 1
ATOM 761 O O . ALA A 1 95 ? 10.277 -13.295 -3.999 1.00 94.94 95 ALA A O 1
ATOM 762 N N . ASN A 1 96 ? 8.156 -12.583 -3.733 1.00 96.19 96 ASN A N 1
ATOM 763 C CA . ASN A 1 96 ? 7.629 -13.854 -3.240 1.00 96.19 96 ASN A CA 1
ATOM 764 C C . ASN A 1 96 ? 6.229 -14.127 -3.824 1.00 96.19 96 ASN A C 1
ATOM 766 O O . ASN A 1 96 ? 5.286 -13.434 -3.436 1.00 96.19 96 ASN A O 1
ATOM 770 N N . PRO A 1 97 ? 6.077 -15.130 -4.709 1.00 95.62 97 PRO A N 1
ATOM 771 C CA . PRO A 1 97 ? 4.799 -15.458 -5.341 1.00 95.62 97 PRO A CA 1
ATOM 772 C C . PRO A 1 97 ? 3.746 -16.010 -4.377 1.00 95.62 97 PRO A C 1
ATOM 774 O O . PRO A 1 97 ? 2.570 -16.008 -4.719 1.00 95.62 97 PRO A O 1
ATOM 777 N N . GLU A 1 98 ? 4.143 -16.437 -3.178 1.00 96.88 98 GLU A N 1
ATOM 778 C CA . GLU A 1 98 ? 3.217 -16.942 -2.160 1.00 96.88 98 GLU A CA 1
ATOM 779 C C . GLU A 1 98 ? 2.492 -15.819 -1.394 1.00 96.88 98 GLU A C 1
ATOM 781 O O . GLU A 1 98 ? 1.600 -16.104 -0.600 1.00 96.88 98 GLU A O 1
ATOM 786 N N . TYR A 1 99 ? 2.866 -14.545 -1.586 1.00 97.75 99 TYR A N 1
ATOM 787 C CA . TYR A 1 99 ? 2.119 -13.431 -0.994 1.00 97.75 99 TYR A CA 1
ATOM 788 C C . TYR A 1 99 ? 0.851 -13.139 -1.793 1.00 97.75 99 TYR A C 1
ATOM 790 O O . TYR A 1 99 ? 0.889 -13.037 -3.021 1.00 97.75 99 TYR A O 1
ATOM 798 N N . THR A 1 100 ? -0.248 -12.901 -1.077 1.00 97.69 100 THR A N 1
ATOM 799 C CA . THR A 1 100 ? -1.617 -12.833 -1.613 1.00 97.69 100 THR A CA 1
ATOM 800 C C . THR A 1 100 ? -1.746 -11.911 -2.826 1.00 97.69 100 THR A C 1
ATOM 802 O O . THR A 1 100 ? -2.373 -12.279 -3.816 1.00 97.69 100 THR A O 1
ATOM 805 N N . TYR A 1 101 ? -1.108 -10.736 -2.790 1.00 97.81 101 TYR A N 1
ATOM 806 C CA . TYR A 1 101 ? -1.203 -9.731 -3.858 1.00 97.81 101 TYR A CA 1
ATOM 807 C C . TYR A 1 101 ? 0.090 -9.565 -4.670 1.00 97.81 101 TYR A C 1
ATOM 809 O O . TYR A 1 101 ? 0.248 -8.573 -5.382 1.00 97.81 101 TYR A O 1
ATOM 817 N N . TYR A 1 102 ? 1.039 -10.507 -4.592 1.00 97.69 102 TYR A N 1
ATOM 818 C CA . TYR A 1 102 ? 2.328 -10.367 -5.278 1.00 97.69 102 TYR A CA 1
ATOM 819 C C . TYR A 1 102 ? 2.183 -10.164 -6.788 1.00 97.69 102 TYR A C 1
ATOM 821 O O . TYR A 1 102 ? 2.760 -9.221 -7.324 1.00 97.69 102 TYR A O 1
ATOM 829 N N . THR A 1 103 ? 1.390 -10.999 -7.464 1.00 96.88 103 THR A N 1
ATOM 830 C CA . THR A 1 103 ? 1.186 -10.909 -8.919 1.00 96.88 103 THR A CA 1
ATOM 831 C C . THR A 1 103 ? 0.620 -9.548 -9.324 1.00 96.88 103 THR A C 1
ATOM 833 O O . THR A 1 103 ? 1.130 -8.921 -10.248 1.00 96.88 103 THR A O 1
ATOM 836 N N . GLN A 1 104 ? -0.358 -9.029 -8.577 1.00 96.62 104 GLN A N 1
ATOM 837 C CA . GLN A 1 104 ? -0.947 -7.708 -8.821 1.00 96.62 104 GLN A CA 1
ATOM 838 C C . GLN A 1 104 ? 0.082 -6.576 -8.673 1.00 96.62 104 GLN A C 1
ATOM 840 O O . GLN A 1 104 ? 0.131 -5.664 -9.503 1.00 96.62 104 GLN A O 1
ATOM 845 N N . LEU A 1 105 ? 0.937 -6.636 -7.645 1.00 96.81 105 LEU A N 1
ATOM 846 C CA . LEU A 1 105 ? 2.017 -5.661 -7.462 1.00 96.81 105 LEU A CA 1
ATOM 847 C C . LEU A 1 105 ? 3.088 -5.791 -8.554 1.00 96.81 105 LEU A C 1
ATOM 849 O O . LEU A 1 105 ? 3.597 -4.781 -9.040 1.00 96.81 105 LEU A O 1
ATOM 853 N N . GLN A 1 106 ? 3.420 -7.018 -8.965 1.00 96.25 106 GLN A N 1
ATOM 854 C CA . GLN A 1 106 ? 4.385 -7.281 -10.032 1.00 96.25 106 GLN A CA 1
ATOM 855 C C . GLN A 1 106 ? 3.908 -6.691 -11.360 1.00 96.25 106 GLN A C 1
ATOM 857 O O . GLN A 1 106 ? 4.669 -5.991 -12.024 1.00 96.25 106 GLN A O 1
ATOM 862 N N . GLU A 1 107 ? 2.647 -6.908 -11.728 1.00 94.62 107 GLU A N 1
ATOM 863 C CA . GLU A 1 107 ? 2.054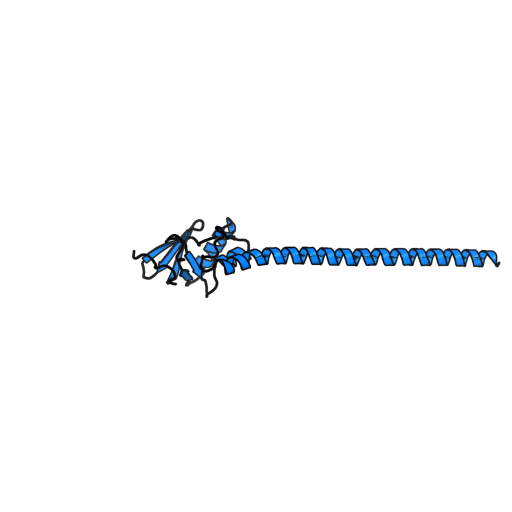 -6.332 -12.937 1.00 94.62 107 GLU A CA 1
ATOM 864 C C . GLU A 1 107 ? 2.047 -4.801 -12.922 1.00 94.62 107 GLU A C 1
ATOM 866 O O . GLU A 1 107 ? 2.281 -4.172 -13.956 1.00 94.62 107 GLU A O 1
ATOM 871 N N . ALA A 1 108 ? 1.784 -4.192 -11.764 1.00 93.38 108 ALA A N 1
ATOM 872 C CA . ALA A 1 108 ? 1.869 -2.746 -11.593 1.00 93.38 108 ALA A CA 1
ATOM 873 C C . ALA A 1 108 ? 3.289 -2.221 -11.828 1.00 93.38 108 ALA A C 1
ATOM 875 O O . ALA A 1 108 ? 3.453 -1.202 -12.492 1.00 93.38 108 ALA A O 1
ATOM 876 N N . GLN A 1 109 ? 4.305 -2.939 -11.346 1.00 90.00 109 GLN A N 1
ATOM 877 C CA . GLN A 1 109 ? 5.701 -2.558 -11.539 1.00 90.00 109 GLN A CA 1
ATOM 878 C C . GLN A 1 109 ? 6.174 -2.768 -12.989 1.00 90.00 109 GLN A C 1
ATOM 880 O O . GLN A 1 109 ? 6.963 -1.980 -13.500 1.00 90.00 109 GLN A O 1
ATOM 885 N N . VAL A 1 110 ? 5.702 -3.819 -13.670 1.00 83.94 110 VAL A N 1
ATOM 886 C CA . VAL A 1 110 ? 6.098 -4.127 -15.058 1.00 83.94 110 VAL A CA 1
ATOM 887 C C . VAL A 1 110 ? 5.444 -3.187 -16.072 1.00 83.94 110 VAL A C 1
ATOM 889 O O . VAL A 1 110 ? 6.096 -2.825 -17.050 1.00 83.94 110 VAL A O 1
ATOM 892 N N . ARG A 1 111 ? 4.197 -2.744 -15.845 1.00 67.38 111 ARG A N 1
ATOM 893 C CA . ARG A 1 111 ? 3.520 -1.773 -16.729 1.00 67.38 111 ARG A CA 1
ATOM 894 C C . ARG A 1 111 ? 4.320 -0.482 -16.934 1.00 67.38 111 ARG A C 1
ATOM 896 O O . ARG A 1 111 ? 4.225 0.108 -18.006 1.00 67.38 111 ARG A O 1
ATOM 903 N N . ASP A 1 112 ? 5.146 -0.094 -15.965 1.00 59.09 112 ASP A N 1
ATOM 904 C CA . ASP A 1 112 ? 6.049 1.054 -16.092 1.00 59.09 112 ASP A CA 1
ATOM 905 C C . ASP A 1 112 ? 7.136 0.843 -17.167 1.00 59.09 112 ASP A C 1
ATOM 907 O O . ASP A 1 112 ? 7.421 1.729 -17.969 1.00 59.09 112 ASP A O 1
ATOM 911 N N . VAL A 1 113 ? 7.691 -0.369 -17.264 1.00 55.69 113 VAL A N 1
ATOM 912 C CA . VAL A 1 113 ? 8.753 -0.694 -18.234 1.00 55.69 113 VAL A CA 1
ATOM 913 C C . VAL A 1 113 ? 8.224 -0.690 -19.672 1.00 55.69 113 VAL A C 1
ATOM 915 O O . VAL A 1 113 ? 8.934 -0.300 -20.599 1.00 55.69 113 VAL A O 1
ATOM 918 N N . SER A 1 114 ? 6.971 -1.105 -19.876 1.00 54.38 114 SER A N 1
ATOM 919 C CA . SER A 1 114 ? 6.356 -1.129 -21.207 1.00 54.38 114 SER A CA 1
ATOM 920 C C . SER A 1 114 ? 6.082 0.273 -21.758 1.00 54.38 114 SER A C 1
ATOM 922 O O . SER A 1 114 ? 6.350 0.507 -22.934 1.00 54.38 114 SER A O 1
ATOM 924 N N . GLY A 1 115 ? 5.634 1.221 -20.926 1.00 53.72 115 GLY A N 1
ATOM 925 C CA . GLY A 1 115 ? 5.384 2.601 -21.365 1.00 53.72 115 GLY A CA 1
ATOM 926 C C . GLY A 1 115 ? 6.657 3.345 -21.786 1.00 53.72 115 GLY A C 1
ATOM 927 O O . GLY A 1 115 ? 6.646 4.112 -22.748 1.00 53.72 115 GLY A O 1
ATOM 928 N N . GLU A 1 116 ? 7.785 3.077 -21.124 1.00 51.75 116 GLU A N 1
ATOM 929 C CA . GLU A 1 116 ? 9.084 3.636 -21.518 1.00 51.75 116 GLU A CA 1
ATOM 930 C C . GLU A 1 116 ? 9.609 3.012 -22.824 1.00 51.75 116 GLU A C 1
ATOM 932 O O . GLU A 1 116 ? 10.165 3.717 -23.670 1.00 51.75 116 GLU A O 1
ATOM 937 N N . LEU A 1 117 ? 9.364 1.715 -23.052 1.00 54.94 117 LEU A N 1
ATOM 938 C CA . LEU A 1 117 ? 9.692 1.061 -24.322 1.00 54.94 117 LEU A CA 1
ATOM 939 C C . LEU A 1 117 ? 8.865 1.606 -25.498 1.00 54.94 117 LEU A C 1
ATOM 941 O O . LEU A 1 117 ? 9.424 1.815 -26.574 1.00 54.94 117 LEU A O 1
ATOM 945 N N . GLU A 1 118 ? 7.567 1.859 -25.305 1.00 55.72 118 GLU A N 1
ATOM 946 C CA . GLU A 1 118 ? 6.677 2.387 -26.351 1.00 55.72 118 GLU A CA 1
ATOM 947 C C . GLU A 1 118 ? 7.088 3.792 -26.817 1.00 55.72 118 GLU A C 1
ATOM 949 O O . GLU A 1 118 ? 7.090 4.073 -28.017 1.00 55.72 118 GLU A O 1
ATOM 954 N N . LEU A 1 119 ? 7.514 4.664 -25.896 1.00 57.41 119 LEU A N 1
ATOM 955 C CA . LEU A 1 119 ? 8.016 6.001 -26.237 1.00 57.41 119 LEU A CA 1
ATOM 956 C C . LEU A 1 119 ? 9.337 5.946 -27.019 1.00 57.41 119 LEU A C 1
ATOM 958 O O . LEU A 1 119 ? 9.551 6.731 -27.946 1.00 57.41 119 LEU A O 1
ATOM 962 N N . ILE A 1 120 ? 10.221 5.006 -26.673 1.00 60.16 120 ILE A N 1
ATOM 963 C CA . ILE A 1 120 ? 11.482 4.794 -27.394 1.00 60.16 120 ILE A CA 1
ATOM 964 C C . ILE A 1 120 ? 11.213 4.255 -28.804 1.00 60.16 120 ILE A C 1
ATOM 966 O O . ILE A 1 120 ? 11.884 4.676 -29.750 1.00 60.16 120 ILE A O 1
ATOM 970 N N . ASP A 1 121 ? 10.251 3.346 -28.968 1.00 58.84 121 ASP A N 1
ATOM 971 C CA . ASP A 1 121 ? 9.933 2.759 -30.273 1.00 58.84 121 ASP A CA 1
ATOM 972 C C . ASP A 1 121 ? 9.247 3.773 -31.202 1.00 58.84 121 ASP A C 1
ATOM 974 O O . ASP A 1 121 ? 9.675 3.947 -32.345 1.00 58.84 121 ASP A O 1
ATOM 978 N N . GLN A 1 122 ? 8.305 4.571 -30.683 1.00 58.81 122 GLN A N 1
ATOM 979 C CA . GLN A 1 122 ? 7.719 5.694 -31.428 1.00 58.81 122 GLN A CA 1
ATOM 980 C C . GLN A 1 122 ? 8.767 6.736 -31.837 1.00 58.81 122 GLN A C 1
ATOM 982 O O . GLN A 1 122 ? 8.742 7.225 -32.969 1.00 58.81 122 GLN A O 1
ATOM 987 N N . GLY A 1 123 ? 9.717 7.061 -30.954 1.00 57.78 123 GLY A N 1
ATOM 988 C CA . GLY A 1 123 ? 10.822 7.968 -31.273 1.00 57.78 123 GLY A CA 1
ATOM 989 C C . GLY A 1 123 ? 11.704 7.444 -32.412 1.00 57.78 123 GLY A C 1
ATOM 990 O O . GLY A 1 123 ? 12.032 8.186 -33.339 1.00 57.78 123 GLY A O 1
ATOM 991 N N . ARG A 1 124 ? 12.031 6.144 -32.401 1.00 58.47 124 ARG A N 1
ATOM 992 C CA . ARG A 1 124 ? 12.810 5.500 -33.474 1.00 58.47 124 ARG A CA 1
ATOM 993 C C . ARG A 1 124 ? 12.047 5.424 -34.793 1.00 58.47 124 ARG A C 1
ATOM 995 O O . ARG A 1 124 ? 12.653 5.612 -35.850 1.00 58.47 124 ARG A O 1
ATOM 1002 N N . GLU A 1 125 ? 10.747 5.146 -34.761 1.00 59.19 125 GLU A N 1
ATOM 1003 C CA . GLU A 1 125 ? 9.916 5.071 -35.966 1.00 59.19 125 GLU A CA 1
ATOM 1004 C C . GLU A 1 125 ? 9.701 6.457 -36.600 1.00 59.19 125 GLU A C 1
ATOM 1006 O O . GLU A 1 125 ? 9.801 6.612 -37.825 1.00 59.19 125 GLU A O 1
ATOM 1011 N N . PHE A 1 126 ? 9.538 7.494 -35.773 1.00 57.41 126 PHE A N 1
ATOM 1012 C CA . PHE A 1 126 ? 9.495 8.889 -36.213 1.00 57.41 126 PHE A CA 1
ATOM 1013 C C . PHE A 1 126 ? 10.815 9.335 -36.870 1.00 57.41 126 PHE A C 1
ATOM 1015 O O . PHE A 1 126 ? 10.801 9.874 -37.984 1.00 57.41 126 PHE A O 1
ATOM 1022 N N . ASP A 1 127 ? 11.966 9.055 -36.249 1.00 60.78 127 ASP A N 1
ATOM 1023 C CA . ASP A 1 127 ? 13.281 9.414 -36.804 1.00 60.78 127 ASP A CA 1
ATOM 1024 C C . ASP A 1 127 ? 13.594 8.673 -38.113 1.00 60.78 127 ASP A C 1
ATOM 1026 O O . ASP A 1 127 ? 14.115 9.262 -39.069 1.00 60.78 127 ASP A O 1
ATOM 1030 N N . ARG A 1 128 ? 13.220 7.392 -38.210 1.00 57.56 128 ARG A N 1
ATOM 1031 C CA . ARG A 1 128 ? 13.412 6.585 -39.424 1.00 57.56 128 ARG A CA 1
ATOM 1032 C C . ARG A 1 128 ? 12.588 7.113 -40.601 1.00 57.56 128 ARG A C 1
ATOM 1034 O O . ARG A 1 128 ? 13.100 7.182 -41.723 1.00 57.56 128 ARG A O 1
ATOM 1041 N N . THR A 1 129 ? 11.354 7.545 -40.344 1.00 59.16 129 THR A N 1
ATOM 1042 C CA . THR A 1 129 ? 10.459 8.127 -41.357 1.00 59.16 129 THR A CA 1
ATOM 1043 C C . THR A 1 129 ? 10.990 9.468 -41.870 1.00 59.16 129 THR A C 1
ATOM 1045 O O . THR A 1 129 ? 11.015 9.717 -43.079 1.00 59.16 129 THR A O 1
ATOM 1048 N N . ARG A 1 130 ? 11.507 10.319 -40.974 1.00 58.28 130 ARG A N 1
ATOM 1049 C CA . ARG A 1 130 ? 12.098 11.615 -41.339 1.00 58.28 130 ARG A CA 1
ATOM 1050 C C . ARG A 1 130 ? 13.373 11.447 -42.168 1.00 58.28 130 ARG A C 1
ATOM 1052 O O . ARG A 1 130 ? 13.534 12.132 -43.179 1.00 58.28 130 ARG A O 1
ATOM 1059 N N . ALA A 1 131 ? 14.249 10.510 -41.802 1.00 58.16 131 ALA A N 1
ATOM 1060 C CA . ALA A 1 131 ? 15.466 10.224 -42.561 1.00 58.16 131 ALA A CA 1
ATOM 1061 C C . ALA A 1 131 ? 15.157 9.783 -44.006 1.00 58.16 131 ALA A C 1
ATOM 1063 O O . ALA A 1 131 ? 15.763 10.297 -44.947 1.00 58.16 131 ALA A O 1
ATOM 1064 N N . GLN A 1 132 ? 14.170 8.901 -44.212 1.00 58.62 132 GLN A N 1
ATOM 1065 C CA . GLN A 1 132 ? 13.775 8.447 -45.554 1.00 58.62 132 GLN A CA 1
ATOM 1066 C C . GLN A 1 132 ? 13.237 9.579 -46.445 1.00 58.62 132 GLN A C 1
ATOM 1068 O O . GLN A 1 132 ? 13.547 9.617 -47.638 1.00 58.62 132 GLN A O 1
ATOM 1073 N N . GLN A 1 133 ? 12.492 10.534 -45.883 1.00 56.94 133 GLN A N 1
ATOM 1074 C CA . GLN A 1 133 ? 11.971 11.676 -46.642 1.00 56.94 133 GLN A CA 1
ATOM 1075 C C . GLN A 1 133 ? 13.076 12.652 -47.079 1.00 56.94 133 GLN A C 1
ATOM 1077 O O . GLN A 1 133 ? 13.045 13.146 -48.208 1.00 56.94 133 GLN A O 1
ATOM 1082 N N . PHE A 1 134 ? 14.093 12.886 -46.241 1.00 58.31 134 PHE A N 1
ATOM 1083 C CA . PHE A 1 134 ? 15.222 13.753 -46.601 1.00 58.31 134 PHE A CA 1
ATOM 1084 C C . PHE A 1 134 ? 16.082 13.171 -47.731 1.00 58.31 134 PHE A C 1
ATOM 1086 O O . PHE A 1 134 ? 16.461 13.911 -48.642 1.00 58.31 134 PHE A O 1
ATOM 1093 N N . PHE A 1 135 ? 16.353 11.861 -47.728 1.00 57.66 135 PHE A N 1
ATOM 1094 C CA . PHE A 1 135 ? 17.125 11.233 -48.806 1.00 57.66 135 PHE A CA 1
ATOM 1095 C C . PHE A 1 135 ? 16.376 11.261 -50.148 1.00 57.66 135 PHE A C 1
ATOM 1097 O O . PHE A 1 135 ? 16.976 11.603 -51.167 1.00 57.66 135 PHE A O 1
ATOM 1104 N N . GLY A 1 136 ? 15.066 10.991 -50.172 1.00 59.19 136 GLY A N 1
ATOM 1105 C CA . GLY A 1 136 ? 14.281 10.994 -51.416 1.00 59.19 136 GLY A CA 1
ATOM 1106 C C . GLY A 1 136 ? 14.242 12.357 -52.124 1.00 59.19 136 GLY A C 1
ATOM 1107 O O . GLY A 1 136 ? 14.399 12.432 -53.344 1.00 59.19 136 GLY A O 1
ATOM 1108 N N . ILE A 1 137 ? 14.099 13.447 -51.363 1.00 65.31 137 ILE A N 1
ATOM 1109 C CA . ILE A 1 137 ? 14.010 14.811 -51.913 1.00 65.31 137 ILE A CA 1
ATOM 1110 C C . ILE A 1 137 ? 15.363 15.282 -52.476 1.00 65.31 137 ILE A C 1
ATOM 1112 O O . ILE A 1 137 ? 15.408 15.925 -53.527 1.00 65.31 137 ILE A O 1
ATOM 1116 N N . GLN A 1 138 ? 16.475 14.916 -51.830 1.00 61.56 138 GLN A N 1
ATOM 1117 C CA . GLN A 1 138 ? 17.831 15.265 -52.277 1.00 61.56 138 GLN A CA 1
ATOM 1118 C C . GLN A 1 138 ? 18.182 14.612 -53.626 1.00 61.56 138 GLN A C 1
ATOM 1120 O O . GLN A 1 138 ? 18.717 15.275 -54.518 1.00 61.56 138 GLN A O 1
ATOM 1125 N N . PHE A 1 139 ? 17.825 13.336 -53.820 1.00 69.38 139 PHE A N 1
ATOM 1126 C CA . PHE A 1 139 ? 18.070 12.632 -55.085 1.00 69.38 139 PHE A CA 1
ATOM 1127 C C . PHE A 1 139 ? 17.215 13.171 -56.241 1.00 69.38 139 PHE A C 1
ATOM 1129 O O . PHE A 1 139 ? 17.721 13.300 -57.357 1.00 69.38 139 PHE A O 1
ATOM 1136 N N . LEU A 1 140 ? 15.959 13.557 -55.988 1.00 74.81 140 LEU A N 1
ATOM 1137 C CA . LEU A 1 140 ? 15.099 14.154 -57.015 1.00 74.81 140 LEU A CA 1
ATOM 1138 C C . LEU A 1 140 ? 15.622 15.527 -57.475 1.00 74.81 140 LEU A C 1
ATOM 1140 O O . LEU A 1 140 ? 15.651 15.808 -58.674 1.00 74.81 140 LEU A O 1
ATOM 1144 N N . GLY A 1 141 ? 16.091 16.362 -56.541 1.00 75.50 141 GLY A N 1
ATOM 1145 C CA . GLY A 1 141 ? 16.671 17.672 -56.856 1.00 75.50 141 GLY A CA 1
ATOM 1146 C C . GLY A 1 141 ? 17.941 17.578 -57.708 1.00 75.50 141 GLY A C 1
ATOM 1147 O O . GLY A 1 141 ? 18.067 18.279 -58.715 1.00 75.50 141 GLY A O 1
ATOM 1148 N N . LEU A 1 142 ? 18.854 16.664 -57.359 1.00 76.75 142 LEU A N 1
ATOM 1149 C CA . LEU A 1 142 ? 20.069 16.402 -58.141 1.00 76.75 142 LEU A CA 1
ATOM 1150 C C . LEU A 1 142 ? 19.753 15.862 -59.540 1.00 76.75 142 LEU A C 1
ATOM 1152 O O . LEU A 1 142 ? 20.374 16.287 -60.515 1.00 76.75 142 LEU A O 1
ATOM 1156 N N . PHE A 1 143 ? 18.765 14.972 -59.659 1.00 79.19 143 PHE A N 1
ATOM 1157 C CA . PHE A 1 143 ? 18.349 14.431 -60.951 1.00 79.19 143 PHE A CA 1
ATOM 1158 C C . PHE A 1 143 ? 17.777 15.521 -61.867 1.00 79.19 143 PHE A C 1
ATOM 1160 O O . PHE A 1 143 ? 18.186 15.635 -63.023 1.00 79.19 143 PHE A O 1
ATOM 1167 N N . LEU A 1 144 ? 16.901 16.386 -61.346 1.00 83.62 144 LEU A N 1
ATOM 1168 C CA . LEU A 1 144 ? 16.334 17.505 -62.107 1.00 83.62 144 LEU A CA 1
ATOM 1169 C C . LEU A 1 144 ? 17.405 18.516 -62.545 1.00 83.62 144 LEU A C 1
ATOM 1171 O O . LEU A 1 144 ? 17.389 18.965 -63.693 1.00 83.62 144 LEU A O 1
ATOM 1175 N N . ALA A 1 145 ? 18.371 18.834 -61.678 1.00 80.00 145 ALA A N 1
ATOM 1176 C CA . ALA A 1 145 ? 19.485 19.717 -62.024 1.00 80.00 145 ALA A CA 1
ATOM 1177 C C . ALA A 1 145 ? 20.375 19.125 -63.132 1.00 80.00 145 ALA A C 1
ATOM 1179 O O . ALA A 1 145 ? 20.781 19.838 -64.055 1.00 80.00 145 ALA A O 1
ATOM 1180 N N . LEU A 1 146 ? 20.643 17.817 -63.080 1.00 83.25 146 LEU A N 1
ATOM 1181 C CA . LEU A 1 146 ? 21.442 17.114 -64.081 1.00 83.25 146 LEU A CA 1
ATOM 1182 C C . LEU A 1 146 ? 20.728 17.055 -65.438 1.00 83.25 146 LEU A C 1
ATOM 1184 O O . LEU A 1 146 ? 21.336 17.370 -66.463 1.00 83.25 146 LEU A O 1
ATOM 1188 N N . VAL A 1 147 ? 19.428 16.745 -65.451 1.00 84.75 147 VAL A N 1
ATOM 1189 C CA . VAL A 1 147 ? 18.598 16.783 -66.667 1.00 84.75 147 VAL A CA 1
ATOM 1190 C C . VAL A 1 147 ? 18.591 18.188 -67.270 1.00 84.75 147 VAL A C 1
ATOM 1192 O O . VAL A 1 147 ? 18.853 18.341 -68.464 1.00 84.75 147 VAL A O 1
ATOM 1195 N N . PHE A 1 148 ? 18.379 19.228 -66.458 1.00 84.19 148 PHE A N 1
ATOM 1196 C CA . PHE A 1 148 ? 18.421 20.615 -66.926 1.00 84.19 148 PHE A CA 1
ATOM 1197 C C . PHE A 1 148 ? 19.777 20.973 -67.551 1.00 84.19 148 PHE A C 1
ATOM 1199 O O . PHE A 1 148 ? 19.831 21.594 -68.616 1.00 84.19 148 PHE A O 1
ATOM 1206 N N . PHE A 1 149 ? 20.883 20.552 -66.933 1.00 82.62 149 PHE A N 1
ATOM 1207 C CA . PHE A 1 149 ? 22.227 20.811 -67.448 1.00 82.62 149 PHE A CA 1
ATOM 1208 C C . PHE A 1 149 ? 22.482 20.109 -68.789 1.00 82.62 149 PHE A C 1
ATOM 1210 O O . PHE A 1 149 ? 23.030 20.719 -69.711 1.00 82.62 149 PHE A O 1
ATOM 1217 N N . ILE A 1 150 ? 22.047 18.852 -68.928 1.00 82.38 150 ILE A N 1
ATOM 1218 C CA . ILE A 1 150 ? 22.154 18.084 -70.176 1.00 82.38 150 ILE A CA 1
ATOM 1219 C C . ILE A 1 150 ? 21.336 18.749 -71.286 1.00 82.38 150 ILE A C 1
ATOM 1221 O O . ILE A 1 150 ? 21.882 19.030 -72.354 1.00 82.38 150 ILE A O 1
ATOM 1225 N N . VAL A 1 151 ? 20.068 19.079 -71.027 1.00 80.94 151 VAL A N 1
ATOM 1226 C CA . VAL A 1 151 ? 19.184 19.743 -72.001 1.00 80.94 151 VAL A CA 1
ATOM 1227 C C . VAL A 1 151 ? 19.775 21.080 -72.446 1.00 80.94 151 VAL A C 1
ATOM 1229 O O . VAL A 1 151 ? 19.889 21.347 -73.642 1.00 80.94 151 VAL A O 1
ATOM 1232 N N . ARG A 1 152 ? 20.252 21.903 -71.505 1.00 76.31 152 ARG A N 1
ATOM 1233 C CA . ARG A 1 152 ? 20.859 23.204 -71.815 1.00 76.31 152 ARG A CA 1
ATOM 1234 C C . ARG A 1 152 ? 22.142 23.074 -72.642 1.00 76.31 152 ARG A C 1
ATOM 1236 O O . ARG A 1 152 ? 22.404 23.919 -73.499 1.00 76.31 152 ARG A O 1
ATOM 1243 N N . LYS A 1 153 ? 22.942 22.028 -72.408 1.00 72.62 153 LYS A N 1
ATOM 1244 C CA . LYS A 1 153 ? 24.161 21.741 -73.178 1.00 72.62 153 LYS A CA 1
ATOM 1245 C C . LYS A 1 153 ? 23.847 21.248 -74.594 1.00 72.62 153 LYS A C 1
ATOM 1247 O O . LYS A 1 153 ? 24.576 21.603 -75.515 1.00 72.62 153 LYS A O 1
ATOM 1252 N N . ILE A 1 154 ? 22.774 20.475 -74.770 1.00 73.94 154 ILE A N 1
ATOM 1253 C CA . ILE A 1 154 ? 22.304 20.021 -76.087 1.00 73.94 154 ILE A CA 1
ATOM 1254 C C . ILE A 1 154 ? 21.779 21.208 -76.901 1.00 73.94 154 ILE A C 1
ATOM 1256 O O . ILE A 1 154 ? 22.219 21.398 -78.029 1.00 73.94 154 ILE A O 1
ATOM 1260 N N . ILE A 1 155 ? 20.933 22.064 -76.318 1.00 70.12 155 ILE A N 1
ATOM 1261 C CA . ILE A 1 155 ? 20.373 23.240 -77.010 1.00 70.12 155 ILE A CA 1
ATOM 1262 C C . ILE A 1 155 ? 21.481 24.194 -77.480 1.00 70.12 155 ILE A C 1
ATOM 1264 O O . ILE A 1 155 ? 21.459 24.647 -78.618 1.00 70.12 155 ILE A O 1
ATOM 1268 N N . LYS A 1 156 ? 22.501 24.446 -76.649 1.00 60.94 156 LYS A N 1
ATOM 1269 C CA . LYS A 1 156 ? 23.659 25.278 -77.031 1.00 60.94 156 LYS A CA 1
ATOM 1270 C C . LYS A 1 156 ? 24.539 24.687 -78.139 1.00 60.94 156 LYS A C 1
ATOM 1272 O O . LYS A 1 156 ? 25.375 25.407 -78.664 1.00 60.94 156 LYS A O 1
ATOM 1277 N N . LYS A 1 157 ? 24.420 23.393 -78.443 1.00 57.59 157 LYS A N 1
ATOM 1278 C CA . LYS A 1 157 ? 25.183 22.723 -79.509 1.00 57.59 157 LYS A CA 1
ATOM 1279 C C . LYS A 1 157 ? 24.461 22.720 -80.860 1.00 57.59 157 LYS A C 1
ATOM 1281 O O . LYS A 1 157 ? 25.072 22.334 -81.848 1.00 57.59 157 LYS A O 1
ATOM 1286 N N . VAL A 1 158 ? 23.174 23.067 -80.876 1.00 54.03 158 VAL A N 1
ATOM 1287 C CA . VAL A 1 158 ? 22.287 23.003 -82.052 1.00 54.03 158 VAL A CA 1
ATOM 1288 C C . VAL A 1 158 ? 22.033 24.400 -82.652 1.00 54.03 158 VAL A C 1
ATOM 1290 O O . VAL A 1 158 ? 21.400 24.505 -83.697 1.00 54.03 158 VAL A O 1
ATOM 1293 N N . ILE A 1 159 ? 22.557 25.460 -82.027 1.00 47.25 159 ILE A N 1
ATOM 1294 C CA . ILE A 1 159 ? 22.532 26.852 -82.512 1.00 47.25 159 ILE A CA 1
ATOM 1295 C C . ILE A 1 159 ? 23.934 27.248 -82.962 1.00 47.25 159 ILE A C 1
ATOM 1297 O O . ILE A 1 159 ? 24.882 26.936 -82.203 1.00 47.25 159 ILE A O 1
#

Sequence (159 aa):
MVPLLKNTKYTGIVTHCSEGSFVFQYNNETYPFTLFNILYTQEGATEACSRLMGTSTIEIEIDLLAPSNEAYVFIRDELLQQTLIQEKHARIKIANPEYTYYTQLQEAQVRDVSGELELIDQGREFDRTRAQQFFGIQFLGLFLALVFFIVRKIIKKVI

Foldseek 3Di:
DDFDDAPDKAKFAWPDADPQWTWTDGPNDIAIAGAPFKDFDSVLSVVVCCVRNVAHMKIWHHHPPHDSRHTFIGDVNDTSLLVCLLVVGIAGNDQDPSTPCNVSNVVSNVVVVVVVVVVVVVVVVVVVVVVVVVVVVVVVVVVVVVVVVVVVVVVVVVD

Secondary structure (DSSP, 8-state):
-PPPPBT-EEEEEEEEEETTEEEEEETTEEEEEEETTEEE-HHHHHHHHHHHHT-S-EEEEB-TTS-TTEEEEEETTEEHHHHHHHTTSEEES---TTSTTHHHHHHHHHHHHHHHHHHHHHHHHHHHHHHHHHHHHHHHHHHHHHHHHHHHHHHTT--